Protein AF-A0A537JKX5-F1 (afdb_monomer)

InterPro domains:
  IPR011042 Six-bladed beta-propeller, TolB-like [G3DSA:2.120.10.30] (5-93)
  IPR011659 WD40-like beta-propeller [PF07676] (29-55)
  IPR011659 WD40-like beta-propeller [PF07676] (64-91)

Secondary structure (DSSP, 8-state):
-PPP---------SSS--------S-TT-EEEEE-TTSSEEEEEE-TTSS-EEEEEETTS---EE---PPTTEEEEEEEE-TTSS-EEEEEEE--

Mean predicted aligned error: 10.54 Å

Sequence (95 aa):
MGLLAVPIILQQGGTGRAQAGAPIGVTGDRYPRWSPTGERIAFVSDRDAKPEIYIIDADGKDVRRLTTSPPGVSSSSPAWSPDGRLIAFAYTSLS

Radius of gyration: 13.36 Å; Cα contacts (8 Å, |Δi|>4): 156; chains: 1; bounding box: 37×26×39 Å

Organism: NCBI:txid2569760

Foldseek 3Di:
DDDDPDQDDFDDDPDDDRPPPDDPDDPAKDDWDAQLVNQKIWIWGCPVVATFIWMATNVRDDIDTDDDDDPQKHKADWDADNVRPD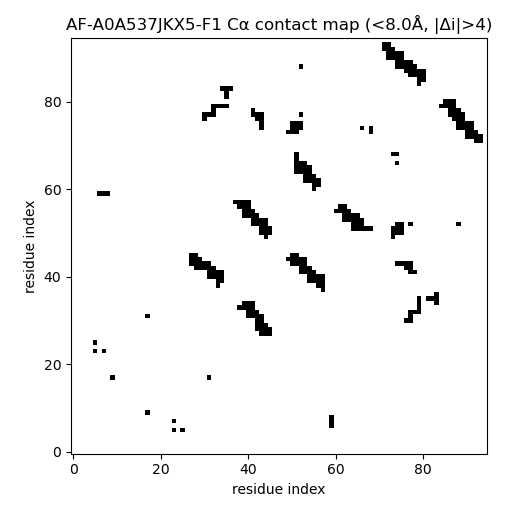IDIDIDGDD

Solvent-accessible surface area (backbone atoms only — not comparable to full-atom values): 6130 Å² total; per-residue (Å²): 138,86,79,76,85,73,73,76,86,73,83,91,63,91,74,98,65,89,75,84,77,81,80,82,92,62,97,61,69,45,67,78,36,68,30,74,83,58,56,30,33,34,29,26,37,37,90,81,83,45,41,22,36,30,36,27,36,64,89,62,43,78,74,42,78,74,54,85,69,60,90,66,39,32,35,39,76,60,41,61,38,88,86,47,82,48,72,50,66,44,80,46,70,70,128

Nearest PDB structures (foldseek):
  4r40-assembly2_C  TM=9.086E-01  e=1.232E-03  Yersinia pestis CO92
  7nst-assembly1_E  TM=9.197E-01  e=2.189E-03  Escherichia coli K-12
  8wt1-assembly2_F  TM=8.923E-01  e=2.918E-03  Geobacillus stearothermophilus ATCC 12980
  6pnv-assembly1_A  TM=8.357E-01  e=3.091E-03  Salmonella enterica subsp. enterica serovar Typhimurium str. LT2-4
  2ivz-assembly2_B  TM=7.368E-01  e=5.491E-03  Escherichia coli

pLDDT: mean 72.13, std 24.09, range [28.62, 94.38]

Structure (mmCIF, N/CA/C/O backbone):
data_AF-A0A537JKX5-F1
#
_entry.id   AF-A0A537JKX5-F1
#
loop_
_atom_site.group_PDB
_atom_site.id
_atom_site.type_symbol
_atom_site.label_atom_id
_atom_site.label_alt_id
_atom_site.label_comp_id
_atom_site.label_asym_id
_atom_site.label_entity_id
_atom_site.label_seq_id
_atom_site.pdbx_PDB_ins_code
_atom_site.Cartn_x
_atom_site.Cartn_y
_atom_site.Cartn_z
_atom_site.occupancy
_atom_site.B_iso_or_equiv
_atom_site.auth_seq_id
_atom_site.auth_comp_id
_atom_site.auth_asym_id
_atom_site.auth_atom_id
_atom_site.pdbx_PDB_model_num
ATOM 1 N N . MET A 1 1 ? -6.958 0.406 -25.178 1.00 34.16 1 MET A N 1
ATOM 2 C CA . MET A 1 1 ? -7.365 -0.926 -24.685 1.00 34.16 1 MET A CA 1
ATOM 3 C C . MET A 1 1 ? -7.642 -0.760 -23.198 1.00 34.16 1 MET A C 1
ATOM 5 O O . MET A 1 1 ? -6.704 -0.656 -22.424 1.00 34.16 1 MET A O 1
ATOM 9 N N . GLY A 1 2 ? -8.901 -0.489 -22.846 1.00 35.72 2 GLY A N 1
ATOM 10 C CA . GLY A 1 2 ? -9.293 -0.066 -21.499 1.00 35.72 2 GLY A CA 1
ATOM 11 C C . GLY A 1 2 ? -9.469 -1.272 -20.590 1.00 35.72 2 GLY A C 1
ATOM 12 O O . GLY A 1 2 ? -10.304 -2.127 -20.873 1.00 35.72 2 GLY A O 1
ATOM 13 N N . LEU A 1 3 ? -8.668 -1.359 -19.531 1.00 37.06 3 LEU A N 1
ATOM 14 C CA . LEU A 1 3 ? -8.822 -2.395 -18.519 1.00 37.06 3 LEU A CA 1
ATOM 15 C C . LEU A 1 3 ? -9.856 -1.922 -17.498 1.00 37.06 3 LEU A C 1
ATOM 17 O O . LEU A 1 3 ? -9.693 -0.892 -16.847 1.00 37.06 3 LEU A O 1
ATOM 21 N N . LEU A 1 4 ? -10.952 -2.674 -17.431 1.00 28.62 4 LEU A N 1
ATOM 22 C CA . LEU A 1 4 ? -12.026 -2.522 -16.462 1.00 28.62 4 LEU A CA 1
ATOM 23 C C . LEU A 1 4 ? -11.438 -2.665 -15.054 1.00 28.62 4 LEU A C 1
ATOM 25 O O . LEU A 1 4 ? -10.791 -3.667 -14.753 1.00 28.62 4 LEU A O 1
ATOM 29 N N . ALA A 1 5 ? -11.673 -1.676 -14.192 1.00 33.72 5 ALA A N 1
ATOM 30 C CA . ALA A 1 5 ? -11.469 -1.839 -12.761 1.00 33.72 5 ALA A CA 1
ATOM 31 C C . ALA A 1 5 ? -12.461 -2.907 -12.281 1.00 33.72 5 ALA A C 1
ATOM 33 O O . ALA A 1 5 ? -13.656 -2.648 -12.149 1.00 33.72 5 ALA A O 1
ATOM 34 N N . VAL A 1 6 ? -11.981 -4.136 -12.113 1.00 33.25 6 VAL A N 1
ATOM 35 C CA . VAL A 1 6 ? -12.781 -5.220 -11.553 1.00 33.25 6 VAL A CA 1
ATOM 36 C C . VAL A 1 6 ? -13.011 -4.888 -10.075 1.00 33.25 6 VAL A C 1
ATOM 38 O O . VAL A 1 6 ? -12.034 -4.657 -9.359 1.00 33.25 6 VAL A O 1
ATOM 41 N N . PRO A 1 7 ? -14.266 -4.819 -9.598 1.00 34.16 7 PRO A N 1
ATOM 42 C CA . PRO A 1 7 ? -14.531 -4.535 -8.197 1.00 34.16 7 PRO A CA 1
ATOM 43 C C . PRO A 1 7 ? -13.971 -5.674 -7.342 1.00 34.16 7 PRO A C 1
ATOM 45 O O . PRO A 1 7 ? -14.355 -6.835 -7.490 1.00 34.16 7 PRO A O 1
ATOM 48 N N . ILE A 1 8 ? -13.042 -5.336 -6.448 1.00 40.31 8 ILE A N 1
ATOM 49 C CA . ILE A 1 8 ? -12.527 -6.262 -5.443 1.00 40.31 8 ILE A CA 1
ATOM 50 C C . ILE A 1 8 ? -13.661 -6.485 -4.433 1.00 40.31 8 ILE A C 1
ATOM 52 O O . ILE A 1 8 ? -13.933 -5.623 -3.601 1.00 40.31 8 ILE A O 1
ATOM 56 N N . ILE A 1 9 ? -14.357 -7.623 -4.506 1.00 36.28 9 ILE A N 1
ATOM 57 C CA . ILE A 1 9 ? -15.353 -7.985 -3.489 1.00 36.28 9 ILE A CA 1
ATOM 58 C C . ILE A 1 9 ? -14.601 -8.492 -2.254 1.00 36.28 9 ILE A C 1
ATOM 60 O O . ILE A 1 9 ? -14.112 -9.620 -2.236 1.00 36.28 9 ILE A O 1
ATOM 64 N N . LEU A 1 10 ? -14.487 -7.651 -1.221 1.00 43.38 10 LEU A N 1
ATOM 65 C CA . LEU A 1 10 ? -13.908 -8.022 0.074 1.00 43.38 10 LEU A CA 1
ATOM 66 C C . LEU A 1 10 ? -15.024 -8.164 1.115 1.00 43.38 10 LEU A C 1
ATOM 68 O O . LEU A 1 10 ? -15.759 -7.217 1.387 1.00 43.38 10 LEU A O 1
ATOM 72 N N . GLN A 1 11 ? -15.154 -9.361 1.697 1.00 30.55 11 GLN A N 1
ATOM 73 C CA . GLN A 1 11 ? -16.060 -9.606 2.820 1.00 30.55 11 GLN A CA 1
ATOM 74 C C . GLN A 1 11 ? -15.629 -8.782 4.042 1.00 30.55 11 GLN A C 1
ATOM 76 O O . GLN A 1 11 ? -14.472 -8.815 4.464 1.00 30.55 11 GLN A O 1
ATOM 81 N N . GLN A 1 12 ? -16.595 -8.070 4.621 1.00 33.06 12 GLN A N 1
ATOM 82 C CA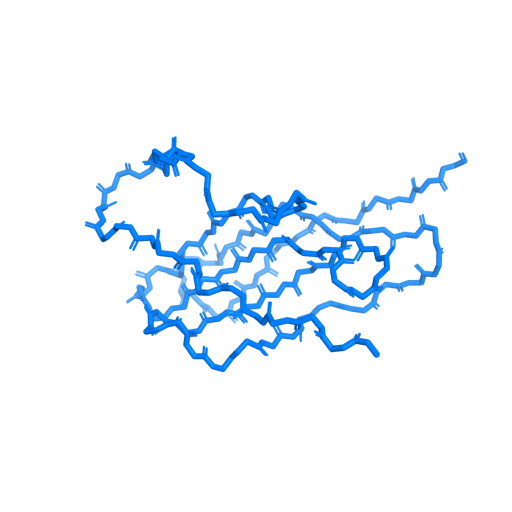 . GLN A 1 12 ? -16.482 -7.383 5.903 1.00 33.06 12 GLN A CA 1
ATOM 83 C C . GLN A 1 12 ? -16.320 -8.431 7.012 1.00 33.06 12 GLN A C 1
ATOM 85 O O . GLN A 1 12 ? -17.251 -9.171 7.322 1.00 33.06 12 GLN A O 1
ATOM 90 N N . GLY A 1 13 ? -15.128 -8.517 7.594 1.00 33.28 13 GLY A N 1
ATOM 91 C CA . GLY A 1 13 ? -14.848 -9.427 8.696 1.00 33.28 13 GLY A CA 1
ATOM 92 C C . GLY A 1 13 ? -13.612 -8.976 9.452 1.00 33.28 13 GLY A C 1
ATOM 93 O O . GLY A 1 13 ? -12.487 -9.161 8.991 1.00 33.28 13 GLY A O 1
ATOM 94 N N . GLY A 1 14 ? -13.827 -8.364 10.618 1.00 41.41 14 GLY A N 1
ATOM 95 C CA . GLY A 1 14 ? -12.772 -8.142 11.599 1.00 41.41 14 GLY A CA 1
ATOM 96 C C . GLY A 1 14 ? -12.043 -9.454 11.897 1.00 41.41 14 GLY A C 1
ATOM 97 O O . GLY A 1 14 ? -12.649 -10.521 11.889 1.00 41.41 14 GLY A O 1
ATOM 98 N N . THR A 1 15 ? -10.743 -9.354 12.176 1.00 34.88 15 THR A N 1
ATOM 99 C CA . THR A 1 15 ? -9.754 -10.445 12.307 1.00 34.88 15 THR A CA 1
ATOM 100 C C . THR A 1 15 ? -9.065 -10.868 11.001 1.00 34.88 15 THR A C 1
ATOM 102 O O . THR A 1 15 ? -9.238 -11.962 10.491 1.00 34.88 15 THR A O 1
ATOM 105 N N . GLY A 1 16 ? -8.185 -9.997 10.493 1.00 35.97 16 GLY A N 1
ATOM 106 C CA . GLY A 1 16 ? -6.813 -10.356 10.082 1.00 35.97 16 GLY A CA 1
ATOM 107 C C . GLY A 1 16 ? -6.552 -11.498 9.084 1.00 35.97 16 GLY A C 1
ATOM 108 O O . GLY A 1 16 ? -5.393 -11.871 8.914 1.00 35.97 16 GLY A O 1
ATOM 109 N N . ARG A 1 17 ? -7.555 -12.061 8.415 1.00 35.00 17 ARG A N 1
ATOM 110 C CA . ARG A 1 17 ? -7.394 -13.099 7.395 1.00 35.00 17 ARG A CA 1
ATOM 111 C C . ARG A 1 17 ? -8.307 -12.764 6.230 1.00 35.00 17 ARG A C 1
ATOM 113 O O . ARG A 1 17 ? -9.465 -13.159 6.204 1.00 35.00 17 ARG A O 1
ATOM 120 N N . ALA A 1 18 ? -7.776 -12.022 5.260 1.00 39.06 18 ALA A N 1
ATOM 121 C CA . ALA A 1 18 ? -8.390 -11.963 3.943 1.00 39.06 18 ALA A CA 1
ATOM 122 C C . ALA A 1 18 ? -8.375 -13.391 3.377 1.00 39.06 18 ALA A C 1
ATOM 124 O O . ALA A 1 18 ? -7.337 -13.887 2.938 1.00 39.06 18 ALA A O 1
ATOM 125 N N . GLN A 1 19 ? -9.504 -14.089 3.480 1.00 33.59 19 GLN A N 1
ATOM 126 C CA . GLN A 1 19 ? -9.693 -15.378 2.837 1.00 33.59 19 GLN A CA 1
ATOM 127 C C . GLN A 1 19 ? -9.734 -15.114 1.330 1.00 33.59 19 GLN A C 1
ATOM 129 O O . GLN A 1 19 ? -10.655 -14.471 0.829 1.00 33.59 19 GLN A O 1
ATOM 134 N N . ALA A 1 20 ? -8.709 -15.579 0.618 1.00 37.25 20 ALA A N 1
ATOM 135 C CA . ALA A 1 20 ? -8.683 -15.589 -0.835 1.00 37.25 20 ALA A CA 1
ATOM 136 C C . ALA A 1 20 ? -9.759 -16.561 -1.349 1.00 37.25 20 ALA A C 1
ATOM 138 O O . ALA A 1 20 ? -9.512 -17.752 -1.519 1.00 37.25 20 ALA A O 1
ATOM 139 N N . GLY A 1 21 ? -10.973 -16.056 -1.568 1.00 29.56 21 GLY A N 1
ATOM 140 C CA . GLY A 1 21 ? -11.942 -16.689 -2.457 1.00 29.56 21 GLY A CA 1
ATOM 141 C C . GLY A 1 21 ? -11.545 -16.378 -3.900 1.00 29.56 21 GLY A C 1
ATOM 142 O O . GLY A 1 21 ? -11.737 -15.258 -4.361 1.00 29.56 21 GLY A O 1
ATOM 143 N N . ALA A 1 22 ? -10.925 -17.329 -4.596 1.00 40.69 22 ALA A N 1
ATOM 144 C CA . ALA A 1 22 ? -10.547 -17.186 -6.005 1.00 40.69 22 ALA A CA 1
ATOM 145 C C . ALA A 1 22 ? -11.747 -17.436 -6.954 1.00 40.69 22 ALA A C 1
ATOM 147 O O . ALA A 1 22 ? -12.666 -18.151 -6.554 1.00 40.69 22 ALA A O 1
ATOM 148 N N . PRO A 1 23 ? -11.722 -17.003 -8.235 1.00 40.44 23 PRO A N 1
ATOM 149 C CA . PRO A 1 23 ? -10.903 -15.964 -8.854 1.00 40.44 23 PRO A CA 1
ATOM 150 C C . PRO A 1 23 ? -11.788 -14.879 -9.504 1.00 40.44 23 PRO A C 1
ATOM 152 O O . PRO A 1 23 ? -12.566 -15.163 -10.413 1.00 40.44 23 PRO A O 1
ATOM 155 N N . ILE A 1 24 ? -11.609 -13.611 -9.135 1.00 38.50 24 ILE A N 1
ATOM 156 C CA . ILE A 1 24 ? -11.904 -12.524 -10.076 1.00 38.50 24 ILE A CA 1
ATOM 157 C C . ILE A 1 24 ? -10.562 -12.180 -10.710 1.00 3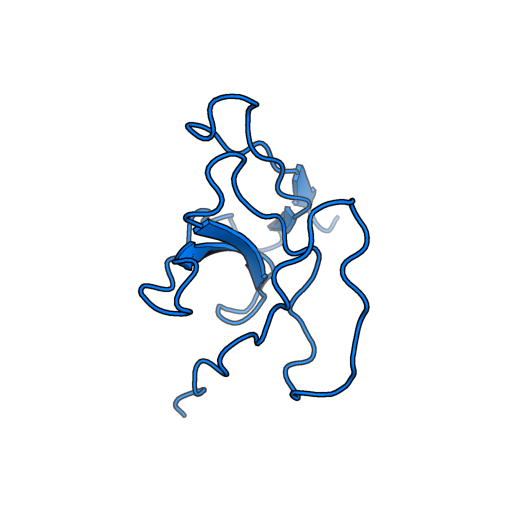8.50 24 ILE A C 1
ATOM 159 O O . ILE A 1 24 ? -9.639 -11.732 -10.034 1.00 38.50 24 ILE A O 1
ATOM 163 N N . GLY A 1 25 ? -10.407 -12.565 -11.975 1.00 39.88 25 GLY A N 1
ATOM 164 C CA . GLY A 1 25 ? -9.144 -12.528 -12.697 1.00 39.88 25 GLY A CA 1
ATOM 165 C C . GLY A 1 25 ? -8.606 -11.112 -12.862 1.00 39.88 25 GLY A C 1
ATOM 166 O O . GLY A 1 25 ? -8.942 -10.428 -13.821 1.00 39.88 25 GLY A O 1
ATOM 167 N N . VAL A 1 26 ? -7.712 -10.723 -11.959 1.00 34.44 26 VAL A N 1
ATOM 168 C CA . VAL A 1 26 ? -6.623 -9.783 -12.228 1.00 34.44 26 VAL A CA 1
ATOM 169 C C . VAL A 1 26 ? -5.408 -10.302 -11.469 1.00 34.44 26 VAL A C 1
ATOM 171 O O . VAL A 1 26 ? -5.286 -10.197 -10.251 1.00 34.44 26 VAL A O 1
ATOM 174 N N . THR A 1 27 ? -4.537 -10.983 -12.199 1.00 36.53 27 THR A N 1
ATOM 175 C CA . THR A 1 27 ? -3.252 -11.476 -11.713 1.00 36.53 27 THR A CA 1
ATOM 176 C C . THR A 1 27 ? -2.354 -10.275 -11.418 1.00 36.53 27 THR A C 1
ATOM 178 O O . THR A 1 27 ? -1.718 -9.771 -12.333 1.00 36.53 27 THR A O 1
ATOM 181 N N . GLY A 1 28 ? -2.326 -9.786 -10.177 1.00 44.75 28 GLY A N 1
ATOM 182 C CA . GLY A 1 28 ? -1.447 -8.665 -9.819 1.00 44.75 28 GLY A CA 1
ATOM 183 C C . GLY A 1 28 ? -1.726 -8.032 -8.459 1.00 44.75 28 GLY A C 1
ATOM 184 O O . GLY A 1 28 ? -0.773 -7.661 -7.766 1.00 44.75 28 GLY A O 1
ATOM 185 N N . ASP A 1 29 ? -2.997 -7.985 -8.041 1.00 52.97 29 ASP A N 1
ATOM 186 C CA . ASP A 1 29 ? -3.402 -7.251 -6.841 1.00 52.97 29 ASP A CA 1
ATOM 187 C C . ASP A 1 29 ? -3.032 -8.012 -5.558 1.00 52.97 29 ASP A C 1
ATOM 189 O O . ASP A 1 29 ? -3.532 -9.103 -5.267 1.00 52.97 29 ASP A O 1
ATOM 193 N N . ARG A 1 30 ? -2.094 -7.446 -4.794 1.00 64.81 30 ARG A N 1
ATOM 194 C CA . ARG A 1 30 ? -1.473 -8.095 -3.631 1.00 64.81 30 ARG A CA 1
ATOM 195 C C . ARG A 1 30 ? -1.657 -7.250 -2.370 1.00 64.81 30 ARG A C 1
ATOM 197 O O . ARG A 1 30 ? -1.582 -6.025 -2.405 1.00 64.81 30 ARG A O 1
ATOM 204 N N . TYR A 1 31 ? -1.850 -7.933 -1.241 1.00 71.50 31 TYR A N 1
ATOM 205 C CA . TYR A 1 31 ? -1.855 -7.363 0.116 1.00 71.50 31 TYR A CA 1
ATOM 206 C C . TYR A 1 31 ? -2.906 -6.261 0.379 1.00 71.50 31 TYR A C 1
ATOM 208 O O . TYR A 1 31 ? -2.527 -5.147 0.747 1.00 71.50 31 TYR A O 1
ATOM 216 N N . PRO A 1 32 ? -4.221 -6.537 0.247 1.00 82.81 32 PRO A N 1
ATOM 217 C CA . PRO A 1 32 ? -5.239 -5.569 0.641 1.00 82.81 32 PRO A CA 1
ATOM 218 C C . PRO A 1 32 ? -5.211 -5.329 2.157 1.00 82.81 32 PRO A C 1
ATOM 220 O O . PRO A 1 32 ? -5.115 -6.267 2.956 1.00 82.81 32 PRO A O 1
ATOM 223 N N . ARG A 1 33 ? -5.310 -4.062 2.560 1.00 85.75 33 ARG A N 1
ATOM 224 C CA . ARG A 1 33 ? -5.315 -3.618 3.958 1.00 85.75 33 ARG A CA 1
ATOM 225 C C . ARG A 1 33 ? -6.408 -2.585 4.172 1.00 85.75 33 ARG A C 1
ATOM 227 O O . ARG A 1 33 ? -6.331 -1.477 3.644 1.00 85.75 33 ARG A O 1
ATOM 234 N N . TRP A 1 34 ? -7.391 -2.940 4.986 1.00 86.25 34 TRP A N 1
ATOM 235 C CA . TRP A 1 34 ? -8.410 -2.011 5.463 1.00 86.25 34 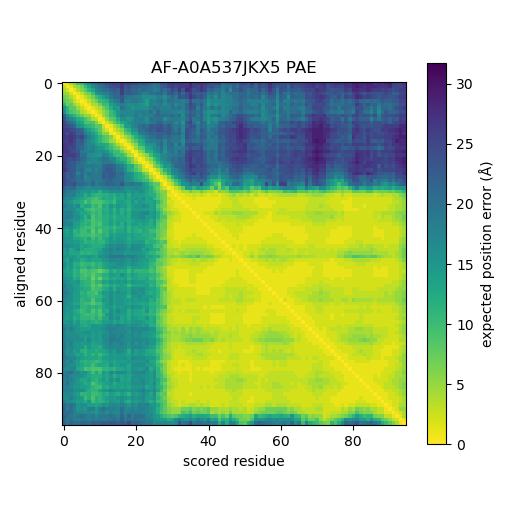TRP A CA 1
ATOM 236 C C . TRP A 1 34 ? -7.788 -0.892 6.304 1.00 86.25 34 TRP A C 1
ATOM 238 O O . TRP A 1 34 ? -6.870 -1.149 7.093 1.00 86.25 34 TRP A O 1
ATOM 248 N N . SER A 1 35 ? -8.293 0.332 6.143 1.00 91.50 35 SER A N 1
ATOM 249 C CA . SER A 1 35 ? -8.043 1.408 7.099 1.00 91.50 35 SER A CA 1
ATOM 250 C C . SER A 1 35 ? -8.647 1.028 8.459 1.00 91.50 35 SER A C 1
ATOM 252 O O . SER A 1 35 ? -9.643 0.302 8.501 1.00 91.50 35 SER A O 1
ATOM 254 N N . PRO A 1 36 ? -8.103 1.521 9.585 1.00 87.69 36 PRO A N 1
ATOM 255 C CA . PRO A 1 36 ? -8.680 1.269 10.908 1.00 87.69 36 PRO A CA 1
ATOM 256 C C . PRO A 1 36 ? -10.133 1.742 11.042 1.00 87.69 36 PRO A C 1
ATOM 258 O O . PRO A 1 36 ? -10.897 1.161 11.803 1.00 87.69 36 PRO A O 1
ATOM 261 N N . THR A 1 37 ? -10.520 2.770 10.278 1.00 88.12 37 THR A N 1
ATOM 262 C CA . THR A 1 37 ? -11.899 3.277 10.210 1.00 88.12 37 THR A CA 1
ATOM 263 C C . THR A 1 37 ? -12.831 2.399 9.373 1.00 88.12 37 THR A C 1
ATOM 265 O O . THR A 1 37 ? -14.041 2.572 9.438 1.00 88.12 37 THR A O 1
ATOM 268 N N . GLY A 1 38 ? -12.294 1.472 8.572 1.00 88.19 38 GLY A N 1
ATOM 269 C CA . GLY A 1 38 ? -13.065 0.637 7.649 1.00 88.19 38 GLY A CA 1
ATOM 270 C C . GLY A 1 38 ? -13.569 1.365 6.400 1.00 88.19 38 GLY A C 1
ATOM 271 O O . GLY A 1 38 ? -14.253 0.758 5.589 1.00 88.19 38 GLY A O 1
ATOM 272 N N . GLU A 1 39 ? -13.236 2.644 6.220 1.00 91.06 39 GLU A N 1
ATOM 273 C CA . GLU A 1 39 ? -13.730 3.470 5.108 1.00 91.06 39 GLU A CA 1
ATOM 274 C C . GLU A 1 39 ? -12.959 3.259 3.804 1.00 91.06 39 GLU A C 1
ATOM 276 O O . GLU A 1 39 ? -13.455 3.607 2.735 1.00 91.06 39 GLU A O 1
ATOM 281 N N . ARG A 1 40 ? -11.733 2.728 3.875 1.00 91.69 40 ARG A N 1
ATOM 282 C CA . ARG A 1 40 ? -10.846 2.590 2.715 1.00 91.69 40 ARG A CA 1
ATOM 283 C C . ARG A 1 40 ? -10.039 1.308 2.759 1.00 91.69 40 ARG A C 1
ATOM 285 O O . ARG A 1 40 ? -9.811 0.725 3.819 1.00 91.69 40 ARG A O 1
ATOM 292 N N . ILE A 1 41 ? -9.520 0.925 1.601 1.00 90.44 41 ILE A N 1
ATOM 293 C CA . ILE A 1 41 ? -8.642 -0.229 1.425 1.00 90.44 41 ILE A CA 1
ATOM 294 C C . ILE A 1 41 ? -7.409 0.236 0.662 1.00 90.44 41 ILE A C 1
ATOM 296 O O . ILE A 1 41 ? -7.531 0.810 -0.415 1.00 90.44 41 ILE A O 1
ATOM 300 N N . ALA A 1 42 ? -6.223 -0.009 1.213 1.00 89.00 42 ALA A N 1
ATOM 301 C CA . ALA A 1 42 ? -4.956 0.161 0.510 1.00 89.00 42 ALA A CA 1
ATOM 302 C C . ALA A 1 42 ? -4.516 -1.180 -0.080 1.00 89.00 42 ALA A C 1
ATOM 304 O O . ALA A 1 42 ? -4.631 -2.210 0.584 1.00 89.00 42 ALA A O 1
ATOM 305 N N . PHE A 1 43 ? -4.009 -1.183 -1.306 1.00 88.00 43 PHE A N 1
ATOM 306 C CA . PHE A 1 43 ? -3.597 -2.404 -1.995 1.00 88.00 43 PHE A CA 1
ATOM 307 C C . PHE A 1 43 ? -2.503 -2.113 -3.023 1.00 88.00 43 PHE A C 1
ATOM 309 O O . PHE A 1 43 ? -2.307 -0.968 -3.430 1.00 88.00 43 PHE A O 1
ATOM 316 N N . VAL A 1 44 ? -1.763 -3.145 -3.422 1.00 87.56 44 VAL A N 1
ATOM 317 C CA . VAL A 1 44 ? -0.754 -3.047 -4.483 1.00 87.56 44 VAL A CA 1
ATOM 318 C C . VAL A 1 44 ? -1.405 -3.395 -5.815 1.00 87.56 44 VAL A C 1
ATOM 320 O O . VAL A 1 44 ? -2.095 -4.407 -5.873 1.00 87.56 44 VAL A O 1
ATOM 323 N N . SER A 1 45 ? -1.156 -2.616 -6.867 1.00 86.25 45 SER A N 1
ATOM 324 C CA . SER A 1 45 ? -1.606 -2.925 -8.231 1.00 86.25 45 SER A CA 1
ATOM 325 C C . SER A 1 45 ? -0.527 -2.572 -9.254 1.00 86.25 45 SER A C 1
ATOM 327 O O . SER A 1 45 ? 0.179 -1.576 -9.096 1.00 86.25 45 SER A O 1
ATOM 329 N N . ASP A 1 46 ? -0.404 -3.373 -10.308 1.00 87.00 46 ASP A N 1
ATOM 330 C CA . ASP A 1 46 ? 0.535 -3.193 -11.425 1.00 87.00 46 ASP A CA 1
ATOM 331 C C . ASP A 1 46 ? -0.135 -2.673 -12.707 1.00 87.00 46 ASP A C 1
ATOM 333 O O . ASP A 1 46 ? 0.491 -2.615 -13.766 1.00 87.00 46 ASP A O 1
ATOM 337 N N . ARG A 1 47 ? -1.385 -2.204 -12.596 1.00 84.56 47 ARG A N 1
ATOM 338 C CA . ARG A 1 47 ? -2.184 -1.631 -13.695 1.00 84.56 47 ARG A CA 1
ATOM 339 C C . ARG A 1 47 ? -1.490 -0.518 -14.491 1.00 84.56 47 ARG A C 1
ATOM 341 O O . ARG A 1 47 ? -1.807 -0.324 -15.658 1.00 84.56 47 ARG A O 1
ATOM 348 N N . ASP A 1 48 ? 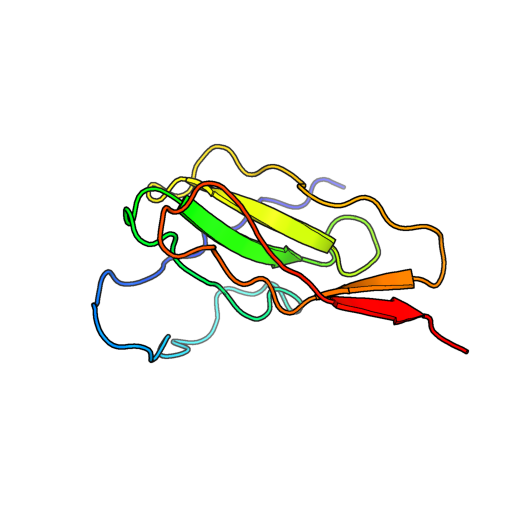-0.529 0.165 -13.867 1.00 84.12 48 ASP A N 1
ATOM 349 C CA . ASP A 1 48 ? 0.285 1.229 -14.466 1.00 84.12 48 ASP A CA 1
ATOM 350 C C . ASP A 1 48 ? 1.716 0.739 -14.775 1.00 84.12 48 ASP A C 1
ATOM 352 O O . ASP A 1 48 ? 2.703 1.444 -14.547 1.00 84.12 48 ASP A O 1
ATOM 356 N N . ALA A 1 49 ? 1.826 -0.495 -15.273 1.00 84.94 49 ALA A N 1
ATOM 357 C CA . ALA A 1 49 ? 3.042 -1.200 -15.695 1.00 84.94 49 ALA A CA 1
ATOM 358 C C . ALA A 1 49 ? 4.002 -1.668 -14.588 1.00 84.94 49 ALA A C 1
ATOM 360 O O . ALA A 1 49 ? 4.870 -2.500 -14.859 1.00 84.94 49 ALA A O 1
ATOM 361 N N . LYS A 1 50 ? 3.874 -1.178 -13.351 1.00 88.25 50 LYS A N 1
ATOM 362 C CA . LYS A 1 50 ? 4.669 -1.659 -12.211 1.00 88.25 50 LYS A CA 1
ATOM 363 C C . LYS A 1 50 ? 3.895 -1.584 -10.894 1.00 88.25 50 LYS A C 1
ATOM 365 O O . LYS A 1 50 ? 2.990 -0.755 -10.798 1.00 88.25 50 LYS A O 1
ATOM 370 N N . PRO A 1 51 ? 4.243 -2.414 -9.890 1.00 90.25 51 PRO A N 1
ATOM 371 C CA . PRO A 1 51 ? 3.565 -2.412 -8.601 1.00 90.25 51 PRO A CA 1
ATOM 372 C C . PRO A 1 51 ? 3.648 -1.052 -7.912 1.00 90.25 51 PRO A C 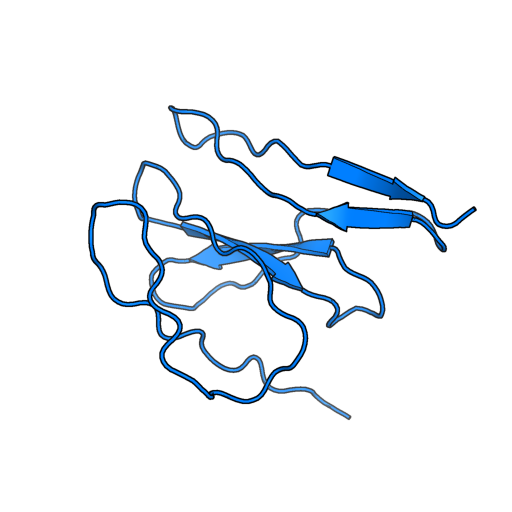1
ATOM 374 O O . PRO A 1 51 ? 4.733 -0.534 -7.636 1.00 90.25 51 PRO A O 1
ATOM 377 N N . GLU A 1 52 ? 2.480 -0.496 -7.628 1.00 92.19 52 GLU A N 1
ATOM 378 C CA . GLU A 1 52 ? 2.292 0.764 -6.920 1.00 92.19 52 GLU A CA 1
ATOM 379 C C . GLU A 1 52 ? 1.185 0.607 -5.882 1.00 92.19 52 GLU A C 1
ATOM 381 O O . GLU A 1 52 ? 0.346 -0.292 -5.980 1.00 92.19 52 GLU A O 1
ATOM 386 N N . ILE A 1 53 ? 1.168 1.486 -4.881 1.00 91.75 53 ILE A N 1
ATOM 387 C CA . ILE A 1 53 ? 0.107 1.510 -3.880 1.00 91.75 53 ILE A CA 1
ATOM 388 C C . ILE A 1 53 ? -1.071 2.309 -4.421 1.00 91.75 53 ILE A C 1
ATOM 390 O O . ILE A 1 53 ? -0.928 3.451 -4.864 1.00 91.75 53 ILE A O 1
ATOM 394 N N . TYR A 1 54 ? -2.247 1.714 -4.314 1.00 92.50 54 TYR A N 1
ATOM 395 C CA . TYR A 1 54 ? -3.533 2.328 -4.583 1.00 92.50 54 TYR A CA 1
ATOM 396 C C . TYR A 1 54 ? -4.367 2.320 -3.321 1.00 92.50 54 TYR A C 1
ATOM 398 O O . TYR A 1 54 ? -4.143 1.518 -2.409 1.00 92.50 54 TYR A O 1
ATOM 406 N N . ILE A 1 55 ? -5.362 3.197 -3.302 1.00 94.00 55 ILE A N 1
ATOM 407 C CA . ILE A 1 55 ? -6.472 3.068 -2.380 1.00 94.00 55 ILE A CA 1
ATOM 408 C C . ILE A 1 55 ? -7.804 3.085 -3.122 1.00 94.00 55 ILE A C 1
ATOM 410 O O . ILE A 1 55 ? -7.896 3.589 -4.240 1.00 94.00 55 ILE A O 1
ATOM 414 N N . ILE A 1 56 ? -8.814 2.524 -2.478 1.00 91.00 56 ILE A N 1
ATOM 415 C CA . ILE A 1 56 ? -10.203 2.475 -2.925 1.00 91.00 56 ILE A CA 1
ATOM 416 C C . ILE A 1 56 ? -11.095 2.693 -1.703 1.00 91.00 56 ILE A C 1
ATOM 418 O O . ILE A 1 56 ? -10.709 2.324 -0.585 1.00 91.00 56 ILE A O 1
ATOM 422 N N . ASP A 1 57 ? -12.261 3.292 -1.902 1.00 91.81 57 ASP A N 1
ATOM 423 C CA . ASP A 1 57 ? -13.263 3.401 -0.849 1.00 91.81 57 ASP A CA 1
ATOM 424 C C . ASP A 1 57 ? -13.876 2.025 -0.541 1.00 91.81 57 ASP A C 1
ATOM 426 O O . ASP A 1 57 ? -13.867 1.100 -1.359 1.00 91.81 57 ASP A O 1
ATOM 430 N N . ALA A 1 58 ? -14.404 1.871 0.672 1.00 85.44 58 ALA A N 1
ATOM 431 C CA . ALA A 1 58 ? -14.991 0.622 1.159 1.00 85.44 58 ALA A CA 1
ATOM 432 C C . ALA A 1 58 ? -16.166 0.113 0.310 1.00 85.44 58 ALA A C 1
ATOM 434 O O . ALA A 1 58 ? -16.465 -1.081 0.320 1.00 85.44 58 ALA A O 1
ATOM 435 N N . ASP A 1 59 ? -16.834 1.012 -0.414 1.00 84.81 59 ASP A N 1
ATOM 436 C CA . ASP A 1 59 ? -17.924 0.689 -1.333 1.00 84.81 59 ASP A CA 1
ATOM 437 C C . ASP A 1 59 ? -17.431 0.261 -2.730 1.00 84.81 59 ASP A C 1
ATOM 439 O O . ASP A 1 59 ? -18.241 0.005 -3.624 1.00 84.81 59 ASP A O 1
ATOM 443 N N . GLY A 1 60 ? -16.112 0.172 -2.920 1.00 82.31 60 GLY A N 1
ATOM 444 C CA . GLY A 1 60 ? -15.480 -0.214 -4.174 1.00 82.31 60 GLY A CA 1
ATOM 445 C C . GLY A 1 60 ? -15.360 0.920 -5.194 1.00 82.31 60 GLY A C 1
ATOM 446 O O . GLY A 1 60 ? 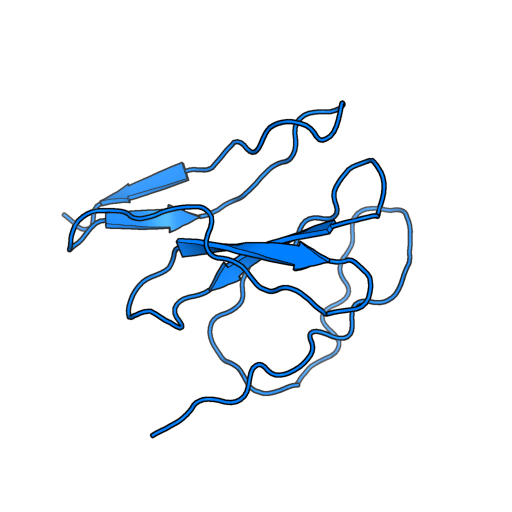-15.062 0.646 -6.359 1.00 82.31 60 GLY A O 1
ATOM 447 N N . LYS A 1 61 ? -15.603 2.175 -4.803 1.00 86.44 61 LYS A N 1
ATOM 448 C CA . LYS A 1 61 ? -15.478 3.343 -5.686 1.00 86.44 61 LYS A CA 1
ATOM 449 C C . LYS A 1 61 ? -14.198 4.137 -5.413 1.00 86.44 61 LYS A C 1
ATOM 451 O O . LYS A 1 61 ? -13.411 3.810 -4.532 1.00 86.44 61 LYS A O 1
ATOM 456 N N . ASP A 1 62 ? -13.982 5.155 -6.244 1.00 91.25 62 ASP A N 1
ATOM 457 C CA . ASP A 1 62 ? -12.876 6.116 -6.140 1.00 91.25 62 ASP A CA 1
ATOM 458 C C . ASP A 1 62 ? -11.484 5.474 -6.023 1.00 91.25 62 ASP A C 1
ATOM 460 O O . ASP A 1 62 ? -10.699 5.730 -5.108 1.00 91.25 62 ASP A O 1
ATOM 464 N N . VAL A 1 63 ? -11.158 4.591 -6.971 1.00 91.25 63 VAL A N 1
ATOM 465 C CA . VAL A 1 63 ? -9.816 4.014 -7.002 1.00 91.25 63 VAL A CA 1
ATOM 466 C C . VAL A 1 63 ? -8.803 5.081 -7.399 1.00 91.25 63 VAL A C 1
ATOM 468 O O . VAL A 1 63 ? -8.852 5.607 -8.511 1.00 91.25 63 VAL A O 1
ATOM 471 N N . ARG A 1 64 ? -7.817 5.326 -6.536 1.00 93.12 64 ARG A N 1
ATOM 472 C CA . ARG A 1 64 ? -6.753 6.302 -6.785 1.00 93.12 64 ARG A CA 1
ATOM 473 C C . ARG A 1 64 ? -5.373 5.757 -6.463 1.00 93.12 64 ARG A C 1
ATOM 475 O O . ARG A 1 64 ? -5.177 5.024 -5.494 1.00 93.12 64 ARG A O 1
ATOM 482 N N . ARG A 1 65 ? -4.396 6.153 -7.274 1.00 93.31 65 ARG A N 1
ATOM 483 C CA . ARG A 1 65 ? -2.981 5.849 -7.053 1.00 93.31 65 ARG A CA 1
ATOM 484 C C . ARG A 1 65 ? -2.427 6.733 -5.940 1.00 93.31 65 ARG A C 1
ATOM 486 O O . ARG A 1 65 ? -2.696 7.932 -5.911 1.00 93.31 65 ARG A O 1
ATOM 493 N N . LEU A 1 66 ? -1.664 6.140 -5.028 1.00 94.38 66 LEU A N 1
ATOM 494 C CA . LEU A 1 66 ? -1.045 6.839 -3.902 1.00 94.38 66 LEU A CA 1
ATOM 495 C C . LEU A 1 66 ? 0.462 7.043 -4.093 1.00 94.38 66 LEU A C 1
ATOM 497 O O . LEU A 1 66 ? 1.000 8.029 -3.597 1.00 94.38 66 LEU A O 1
ATOM 501 N N . THR A 1 67 ? 1.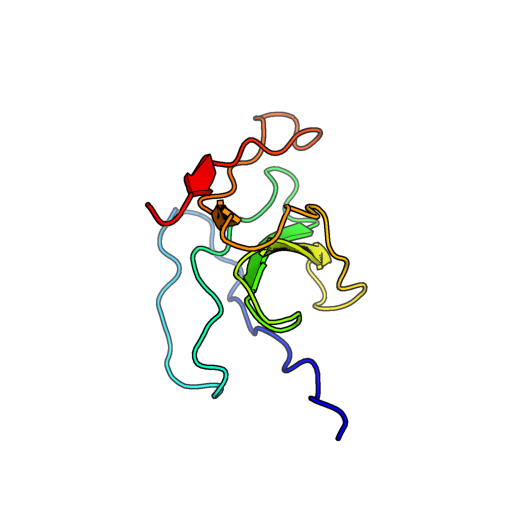141 6.142 -4.806 1.00 92.88 67 THR A N 1
ATOM 502 C CA . THR A 1 67 ? 2.595 6.214 -5.030 1.00 92.88 67 THR A CA 1
ATOM 503 C C . THR A 1 67 ? 2.943 6.300 -6.505 1.00 92.88 67 THR A C 1
ATOM 505 O O . THR A 1 67 ? 2.305 5.661 -7.336 1.00 92.88 67 THR A O 1
ATOM 508 N N . THR A 1 68 ? 4.005 7.040 -6.819 1.00 93.62 68 THR A N 1
ATOM 509 C CA . THR A 1 68 ? 4.588 7.103 -8.162 1.00 93.62 68 THR A CA 1
ATOM 510 C C . THR A 1 68 ? 6.098 6.959 -8.040 1.00 93.62 68 THR A C 1
ATOM 512 O O . THR A 1 68 ? 6.783 7.927 -7.716 1.00 93.62 68 THR A O 1
ATOM 515 N N . SER A 1 69 ? 6.625 5.756 -8.271 1.00 89.81 69 SER A N 1
ATOM 516 C CA . SER A 1 69 ? 8.066 5.497 -8.206 1.00 89.81 69 SER A CA 1
ATOM 517 C C . SER A 1 69 ? 8.755 5.621 -9.580 1.00 89.81 69 SER A C 1
ATOM 519 O O . SER A 1 69 ? 8.091 5.528 -10.624 1.00 89.81 69 SER A O 1
ATOM 521 N N . PRO A 1 70 ? 10.087 5.827 -9.615 1.00 90.62 70 PRO A N 1
ATOM 522 C CA . PRO A 1 70 ? 10.874 5.799 -10.850 1.00 90.62 70 PRO A CA 1
ATOM 523 C C . PRO A 1 70 ? 10.845 4.433 -11.565 1.00 90.62 70 PRO A C 1
ATOM 525 O O . PRO A 1 70 ? 10.479 3.424 -10.955 1.00 90.62 70 PRO A O 1
ATOM 528 N N . PRO A 1 71 ? 11.255 4.358 -12.846 1.00 88.81 71 PRO A N 1
ATOM 529 C CA . PRO A 1 71 ? 11.462 3.084 -13.539 1.00 88.81 71 PRO A CA 1
ATOM 530 C C . PRO A 1 71 ? 12.406 2.151 -12.766 1.00 88.81 71 PRO A C 1
ATOM 532 O O . PRO A 1 71 ? 13.356 2.609 -12.139 1.00 88.81 71 PRO A O 1
ATOM 535 N N . GLY A 1 72 ? 12.135 0.843 -12.795 1.00 87.88 72 GLY A N 1
ATOM 536 C CA . GLY A 1 72 ? 12.917 -0.160 -12.054 1.00 87.88 72 GLY A CA 1
ATOM 537 C C . GLY A 1 72 ? 12.644 -0.207 -10.544 1.00 87.88 72 GLY A C 1
ATOM 538 O O . GLY A 1 72 ? 13.117 -1.121 -9.874 1.00 87.88 72 GLY A O 1
ATOM 539 N N . VAL A 1 73 ? 11.838 0.718 -10.012 1.00 91.31 73 VAL A N 1
ATOM 540 C CA . VAL A 1 73 ? 11.451 0.772 -8.597 1.00 91.31 73 VAL A CA 1
ATOM 541 C C . VAL A 1 73 ? 9.965 0.465 -8.453 1.00 91.31 73 VAL A C 1
ATOM 543 O O . VAL A 1 73 ? 9.141 1.003 -9.188 1.00 91.31 73 VAL A O 1
ATOM 546 N N . SER A 1 74 ? 9.607 -0.360 -7.476 1.00 90.06 74 SER A N 1
ATOM 547 C CA . SER A 1 74 ? 8.225 -0.737 -7.159 1.00 90.06 74 SER A CA 1
ATOM 548 C C . SER A 1 74 ? 7.864 -0.384 -5.718 1.00 90.06 74 SER A C 1
ATOM 550 O O . SER A 1 74 ? 8.738 -0.372 -4.847 1.00 90.06 74 SER A O 1
ATOM 552 N N . SER A 1 75 ? 6.576 -0.151 -5.466 1.00 89.50 75 SER A N 1
ATOM 553 C CA . SER A 1 75 ? 6.024 0.124 -4.136 1.00 89.50 75 SER A CA 1
ATOM 554 C C . SER A 1 75 ? 5.159 -1.051 -3.671 1.00 89.50 75 SER A C 1
ATOM 556 O O . SER A 1 75 ? 4.359 -1.587 -4.439 1.00 89.50 75 SER A O 1
ATOM 558 N N . SER A 1 76 ? 5.313 -1.484 -2.418 1.00 88.00 76 SER A N 1
ATOM 559 C CA . SER A 1 76 ? 4.596 -2.655 -1.893 1.00 88.00 76 SER A CA 1
ATOM 560 C C . SER A 1 76 ? 4.315 -2.583 -0.389 1.00 88.00 76 SER A C 1
ATOM 562 O O . SER A 1 76 ? 4.729 -1.648 0.293 1.00 88.00 76 SER A O 1
ATOM 564 N N . SER A 1 77 ? 3.625 -3.604 0.130 1.00 87.44 77 SER A N 1
ATOM 565 C CA . SER A 1 77 ? 3.408 -3.828 1.567 1.00 87.44 77 SER A CA 1
ATOM 566 C C . SER A 1 77 ? 2.804 -2.626 2.311 1.00 87.44 77 SER A C 1
ATOM 568 O O . SER A 1 77 ? 3.391 -2.159 3.289 1.00 87.44 77 SER A O 1
ATOM 570 N N . PRO A 1 78 ? 1.641 -2.105 1.873 1.00 87.19 78 PRO A N 1
ATOM 571 C CA . PRO A 1 78 ? 1.022 -0.971 2.544 1.00 87.19 78 PRO A CA 1
ATOM 572 C C . PRO A 1 78 ? 0.640 -1.333 3.989 1.00 87.19 78 PRO A C 1
ATOM 574 O O . PRO A 1 78 ? 0.231 -2.461 4.283 1.00 87.19 78 PRO A O 1
ATOM 577 N N . ALA A 1 79 ? 0.743 -0.369 4.898 1.00 88.88 79 ALA A N 1
ATOM 578 C CA . ALA A 1 79 ? 0.276 -0.478 6.275 1.00 88.88 79 ALA A CA 1
ATOM 579 C C . ALA A 1 79 ? -0.264 0.870 6.756 1.00 88.88 79 ALA A C 1
ATOM 581 O O . ALA A 1 79 ? 0.442 1.874 6.717 1.00 88.88 79 ALA A O 1
ATOM 582 N N . TRP A 1 80 ? -1.509 0.887 7.223 1.00 87.44 80 TRP A N 1
ATOM 583 C CA . TRP A 1 80 ? -2.121 2.086 7.784 1.00 87.44 80 TRP A CA 1
ATOM 584 C C . TRP A 1 80 ? -1.547 2.417 9.162 1.00 87.44 80 TRP A C 1
ATOM 586 O O . TRP A 1 80 ? -1.293 1.516 9.966 1.00 87.44 80 TRP A O 1
ATOM 596 N N . SER A 1 81 ? -1.394 3.709 9.454 1.00 88.38 81 SER A N 1
ATOM 597 C CA . SER A 1 81 ? -1.214 4.179 10.828 1.00 88.38 81 SER A CA 1
ATOM 598 C C . SER A 1 81 ? -2.461 3.865 11.669 1.00 88.38 81 SER A C 1
ATOM 600 O O . SER A 1 81 ? -3.556 3.773 11.110 1.00 88.38 81 SER A O 1
ATOM 602 N N . PRO A 1 82 ? -2.344 3.719 13.004 1.00 87.25 82 PRO A N 1
ATOM 603 C CA . PRO A 1 82 ? -3.485 3.397 13.869 1.00 87.25 82 PRO A CA 1
ATOM 604 C C . PRO A 1 82 ? -4.651 4.391 13.786 1.00 87.25 82 PRO A C 1
ATOM 606 O O . PRO A 1 82 ? -5.801 4.002 13.954 1.00 87.25 82 PRO A O 1
ATOM 609 N N . ASP A 1 83 ? -4.362 5.660 13.496 1.00 88.81 83 ASP A N 1
ATOM 610 C CA . ASP A 1 83 ? -5.355 6.720 13.293 1.00 88.81 83 ASP A CA 1
ATOM 611 C C . ASP A 1 83 ? -5.916 6.781 11.856 1.00 88.81 83 ASP A C 1
ATOM 613 O O . ASP A 1 83 ? -6.762 7.620 11.556 1.00 88.81 83 ASP A O 1
ATOM 617 N N . GLY A 1 84 ? -5.437 5.922 10.950 1.00 88.00 84 GLY A N 1
ATOM 618 C CA . GLY A 1 84 ? -5.871 5.842 9.555 1.00 88.00 84 GLY A CA 1
ATOM 619 C C . GLY A 1 84 ? -5.449 7.014 8.665 1.00 88.00 84 GLY A C 1
ATOM 620 O O . GLY A 1 84 ? -5.914 7.101 7.530 1.00 88.00 84 GLY A O 1
ATOM 621 N N . ARG A 1 85 ? -4.589 7.921 9.142 1.00 89.75 85 ARG A N 1
ATOM 622 C CA . ARG A 1 85 ? -4.209 9.137 8.396 1.00 89.75 85 ARG A CA 1
ATOM 623 C C . ARG A 1 85 ? -3.029 8.938 7.452 1.00 89.75 85 ARG A C 1
ATOM 625 O O . ARG A 1 85 ? -2.892 9.691 6.491 1.00 89.75 85 ARG A O 1
ATOM 632 N N . LEU A 1 86 ? -2.172 7.960 7.729 1.00 93.19 86 LEU A N 1
ATOM 633 C CA . LEU A 1 86 ? -0.937 7.703 6.995 1.00 93.19 86 LEU A CA 1
ATOM 634 C C . LEU A 1 86 ? -0.882 6.255 6.515 1.00 93.19 86 LEU A C 1
ATOM 636 O O . LEU A 1 86 ? -1.500 5.360 7.092 1.00 93.19 86 LEU A O 1
ATOM 640 N N . ILE A 1 87 ? -0.083 6.030 5.474 1.00 91.38 87 ILE A N 1
ATOM 641 C CA . ILE A 1 87 ? 0.279 4.699 4.993 1.00 91.38 87 ILE A CA 1
ATOM 642 C C . ILE A 1 87 ? 1.803 4.614 4.927 1.00 91.38 87 ILE A C 1
ATOM 644 O O . ILE A 1 87 ? 2.445 5.412 4.246 1.00 91.38 87 ILE A O 1
ATOM 648 N N . ALA A 1 88 ? 2.370 3.627 5.616 1.00 90.75 88 ALA A N 1
ATOM 649 C CA . ALA A 1 88 ? 3.738 3.175 5.400 1.00 90.75 88 ALA A CA 1
ATOM 650 C C . ALA A 1 88 ? 3.765 2.143 4.266 1.00 90.75 88 ALA A C 1
ATOM 652 O O . ALA A 1 88 ? 2.812 1.383 4.089 1.00 90.75 88 ALA A O 1
ATOM 653 N N . PHE A 1 89 ? 4.852 2.107 3.501 1.00 90.94 89 PHE A N 1
ATOM 654 C CA . PHE A 1 89 ? 5.044 1.165 2.400 1.00 90.94 89 PHE A CA 1
ATOM 655 C C . PHE A 1 89 ? 6.540 0.957 2.137 1.00 90.94 89 PHE A C 1
ATOM 657 O O . PHE A 1 89 ? 7.375 1.745 2.584 1.00 90.94 89 PHE A O 1
ATOM 664 N N . ALA A 1 90 ? 6.879 -0.112 1.421 1.00 87.38 90 ALA A N 1
ATOM 665 C CA . ALA A 1 90 ? 8.252 -0.451 1.068 1.00 87.38 90 ALA A CA 1
ATOM 666 C C . ALA A 1 90 ? 8.554 -0.081 -0.387 1.00 87.38 90 ALA A C 1
ATOM 668 O O . ALA A 1 90 ? 7.754 -0.376 -1.278 1.00 87.38 90 ALA A O 1
ATOM 669 N N . TYR A 1 91 ? 9.735 0.492 -0.620 1.00 88.75 91 TYR A N 1
ATOM 670 C CA . TYR A 1 91 ? 10.321 0.603 -1.952 1.00 88.75 91 TYR A CA 1
ATOM 671 C C . TYR A 1 91 ? 11.226 -0.592 -2.226 1.00 88.75 91 TYR A C 1
ATOM 673 O O . TYR A 1 91 ? 12.018 -1.002 -1.377 1.00 88.75 91 TYR A O 1
ATOM 681 N N . THR A 1 92 ? 11.144 -1.129 -3.434 1.00 86.50 92 THR A N 1
ATOM 682 C CA . THR A 1 92 ? 12.054 -2.171 -3.907 1.00 86.50 92 THR A CA 1
ATOM 683 C C . THR A 1 92 ? 12.595 -1.758 -5.261 1.00 86.50 92 THR A C 1
ATOM 685 O O . THR A 1 92 ? 11.820 -1.543 -6.190 1.00 86.50 92 THR A O 1
ATOM 688 N N . SER A 1 93 ? 13.917 -1.629 -5.367 1.00 85.19 93 SER A N 1
ATOM 689 C CA . SER A 1 93 ? 14.591 -1.468 -6.653 1.00 85.19 93 SER A CA 1
ATOM 690 C C . SER A 1 93 ? 14.962 -2.840 -7.183 1.00 85.19 93 SER A C 1
ATOM 692 O O . SER A 1 93 ? 15.484 -3.669 -6.438 1.00 85.19 93 SER A O 1
ATOM 694 N N . LEU A 1 94 ? 14.722 -3.063 -8.467 1.00 66.62 94 LEU A N 1
ATOM 695 C CA . LEU A 1 94 ? 15.420 -4.112 -9.191 1.00 66.62 94 LEU A CA 1
ATOM 696 C C . LEU A 1 94 ? 16.874 -3.648 -9.359 1.00 66.62 94 LEU A C 1
ATOM 698 O O . LEU A 1 94 ? 17.108 -2.496 -9.734 1.00 66.62 94 LEU A O 1
ATOM 702 N N . SER A 1 95 ? 17.820 -4.503 -8.979 1.00 62.47 95 SER A N 1
ATOM 703 C CA . SER A 1 95 ? 19.259 -4.334 -9.217 1.00 62.47 95 SER A CA 1
ATOM 704 C C . SER A 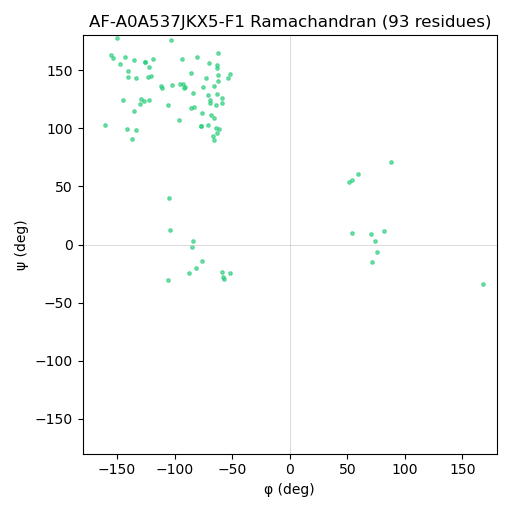1 95 ? 19.668 -5.018 -10.509 1.00 62.47 95 SER A C 1
ATOM 706 O O . SER A 1 95 ? 19.179 -6.157 -10.697 1.00 62.47 95 SER A O 1
#